Protein AF-A0A4Q2UX22-F1 (afdb_monomer)

Secondary structure (DSSP, 8-state):
---SEEEEEE--GGGGTT-HHHHHHHHHHHHHHHHSEETTEEHHHHHHHHHGGGHHHHTTSPPPPTTSPPPHHHHHS-EEEEEE-

Nearest PDB structures (foldseek):
  8bpb-assembly1_A  TM=3.942E-01  e=8.640E+00  Homo sapiens
  9caq-assembly1_F  TM=2.157E-01  e=2.197E+00  Homo sapiens

Structure (mmCIF, N/CA/C/O backbone):
data_AF-A0A4Q2UX22-F1
#
_entry.id   AF-A0A4Q2UX22-F1
#
loop_
_atom_site.group_PDB
_atom_site.id
_atom_site.type_symbol
_atom_site.label_atom_id
_atom_site.label_alt_id
_atom_site.label_comp_id
_atom_site.label_asym_id
_atom_site.label_entity_id
_atom_site.label_seq_id
_atom_site.pdbx_PDB_ins_code
_atom_site.Cartn_x
_atom_site.Cartn_y
_atom_site.Cartn_z
_atom_site.occupancy
_atom_site.B_iso_or_equiv
_atom_site.auth_seq_id
_atom_site.auth_comp_id
_atom_site.auth_asym_id
_atom_site.auth_atom_id
_atom_site.pdbx_PDB_model_num
ATOM 1 N N . MET A 1 1 ? 6.146 11.791 -11.638 1.00 46.53 1 MET A N 1
ATOM 2 C CA . MET A 1 1 ? 6.624 11.022 -12.814 1.00 46.53 1 MET A CA 1
ATOM 3 C C . MET A 1 1 ? 7.376 9.796 -12.312 1.00 46.53 1 MET A C 1
ATOM 5 O O . MET A 1 1 ? 8.243 9.960 -11.464 1.00 46.53 1 MET A O 1
ATOM 9 N N . CYS A 1 2 ? 7.014 8.586 -12.755 1.00 57.78 2 CYS A N 1
ATOM 10 C CA . CYS A 1 2 ? 7.649 7.338 -12.309 1.00 57.78 2 CYS A CA 1
ATOM 11 C C . CYS A 1 2 ? 8.984 7.106 -13.035 1.00 57.78 2 CYS A C 1
ATOM 13 O O . CYS A 1 2 ? 9.071 7.276 -14.248 1.00 57.78 2 CYS A O 1
ATOM 15 N N . ASN A 1 3 ? 10.017 6.679 -12.308 1.00 66.44 3 ASN A N 1
ATOM 16 C CA . ASN A 1 3 ? 11.334 6.360 -12.866 1.00 66.44 3 ASN A CA 1
ATOM 17 C C . ASN A 1 3 ? 11.373 4.920 -13.413 1.00 66.44 3 ASN A C 1
ATOM 19 O O . ASN A 1 3 ? 12.093 4.080 -12.875 1.00 66.44 3 ASN A O 1
ATOM 23 N N . VAL A 1 4 ? 10.615 4.639 -14.482 1.00 78.06 4 VAL A N 1
ATOM 24 C CA . VAL A 1 4 ? 10.605 3.366 -15.256 1.00 78.06 4 VAL A CA 1
ATOM 25 C C . VAL A 1 4 ? 10.057 2.130 -14.528 1.00 78.06 4 VAL A C 1
ATOM 27 O O . VAL A 1 4 ? 9.571 1.205 -15.170 1.00 78.06 4 VAL A O 1
ATOM 30 N N . LYS A 1 5 ? 10.062 2.119 -13.196 1.00 84.06 5 LYS A N 1
ATOM 31 C CA . LYS A 1 5 ? 9.382 1.111 -12.378 1.00 84.06 5 LYS A CA 1
ATOM 32 C C . LYS A 1 5 ? 8.209 1.733 -11.638 1.00 84.06 5 LYS A C 1
ATOM 34 O O . LYS A 1 5 ? 8.294 2.876 -11.175 1.00 84.06 5 LYS A O 1
ATOM 39 N N . ARG A 1 6 ? 7.128 0.970 -11.512 1.00 87.06 6 ARG A N 1
ATOM 40 C CA . ARG A 1 6 ? 5.924 1.342 -10.770 1.00 87.06 6 ARG A CA 1
ATOM 41 C C . ARG A 1 6 ? 5.605 0.274 -9.731 1.00 87.06 6 ARG A C 1
ATOM 43 O O . ARG A 1 6 ? 5.668 -0.916 -10.014 1.00 87.06 6 ARG A O 1
ATOM 50 N N . PHE A 1 7 ? 5.208 0.721 -8.547 1.00 86.94 7 PHE A N 1
ATOM 51 C CA . PHE A 1 7 ? 4.665 -0.130 -7.496 1.00 86.94 7 PHE A CA 1
ATOM 52 C C . PHE A 1 7 ? 3.200 0.237 -7.298 1.00 86.94 7 PHE A C 1
ATOM 54 O O . PHE A 1 7 ? 2.875 1.415 -7.155 1.00 86.94 7 PHE A O 1
ATOM 61 N N . ALA A 1 8 ? 2.324 -0.757 -7.345 1.00 89.94 8 ALA A N 1
ATOM 62 C CA . ALA A 1 8 ? 0.917 -0.618 -7.013 1.00 89.94 8 ALA A CA 1
ATOM 63 C C . ALA A 1 8 ? 0.638 -1.496 -5.795 1.00 89.94 8 ALA A C 1
ATOM 65 O O . ALA A 1 8 ? 0.882 -2.700 -5.834 1.00 89.94 8 ALA A O 1
ATOM 66 N N . ILE A 1 9 ? 0.167 -0.883 -4.715 1.00 90.69 9 ILE A N 1
ATOM 67 C CA . ILE A 1 9 ? -0.220 -1.579 -3.490 1.00 90.69 9 ILE A CA 1
ATOM 68 C C . ILE A 1 9 ? -1.735 -1.458 -3.392 1.00 90.69 9 ILE A C 1
ATOM 70 O O . ILE A 1 9 ? -2.270 -0.350 -3.384 1.00 90.69 9 ILE A O 1
ATOM 74 N N . HIS A 1 10 ? -2.423 -2.591 -3.377 1.00 91.50 10 HIS A N 1
ATOM 75 C CA . HIS A 1 10 ? -3.861 -2.669 -3.191 1.00 91.50 10 HIS A CA 1
ATOM 76 C C . HIS A 1 10 ? -4.160 -2.987 -1.731 1.00 91.50 10 HIS A C 1
ATOM 78 O O . HIS A 1 10 ? -3.649 -3.962 -1.180 1.00 91.50 10 HIS A O 1
ATOM 84 N N . LEU A 1 11 ? -4.993 -2.140 -1.137 1.00 90.56 11 LEU A N 1
ATOM 85 C CA . LEU A 1 11 ? -5.470 -2.247 0.232 1.00 90.56 11 LEU A CA 1
ATOM 86 C C . LEU A 1 11 ? -6.989 -2.167 0.221 1.00 90.56 11 LEU A C 1
ATOM 88 O O . LEU A 1 11 ? -7.562 -1.314 -0.458 1.00 90.56 11 LEU A O 1
ATOM 92 N N . SER A 1 12 ? -7.623 -3.024 1.003 1.00 92.56 12 SER A N 1
ATOM 93 C CA . SER A 1 12 ? -9.045 -2.994 1.307 1.00 92.56 12 SER A CA 1
ATOM 94 C C . SER A 1 12 ? -9.252 -3.365 2.771 1.00 92.56 12 SER A C 1
ATOM 96 O O . SER A 1 12 ? -8.406 -4.006 3.393 1.00 92.56 12 SER A O 1
ATOM 98 N N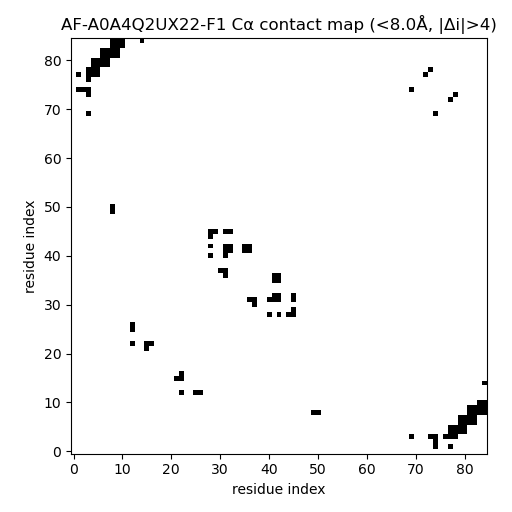 . ALA A 1 13 ? -10.401 -2.999 3.334 1.00 92.06 13 ALA A N 1
ATOM 99 C CA . ALA A 1 13 ? -10.714 -3.349 4.716 1.00 92.06 13 ALA A CA 1
ATOM 100 C C . ALA A 1 13 ? -10.790 -4.873 4.940 1.00 92.06 13 ALA A C 1
ATOM 102 O O . ALA A 1 13 ? -10.531 -5.337 6.051 1.00 92.06 13 ALA A O 1
ATOM 103 N N . ASP A 1 14 ? -11.114 -5.642 3.896 1.00 92.94 14 ASP A N 1
ATOM 104 C CA . ASP A 1 14 ? -11.248 -7.101 3.959 1.00 92.94 14 ASP A CA 1
ATOM 105 C C . ASP A 1 14 ? -9.893 -7.799 4.135 1.00 92.94 14 ASP A C 1
ATOM 107 O O . ASP A 1 14 ? -9.822 -8.852 4.777 1.00 92.94 14 ASP A O 1
ATOM 111 N N . ASN A 1 15 ? -8.811 -7.168 3.664 1.00 89.69 15 ASN A N 1
ATOM 112 C CA . ASN A 1 15 ? -7.439 -7.640 3.865 1.00 89.69 15 ASN A CA 1
ATOM 113 C C . ASN A 1 15 ? -7.057 -7.719 5.352 1.00 89.69 15 ASN A C 1
ATOM 115 O O . ASN A 1 15 ? -6.211 -8.515 5.740 1.00 89.69 15 ASN A O 1
ATOM 119 N N . PHE A 1 16 ? -7.731 -6.942 6.204 1.00 91.94 16 PHE A N 1
ATOM 120 C CA . PHE A 1 16 ? -7.484 -6.883 7.645 1.00 91.94 16 PHE A CA 1
ATOM 121 C C . PHE A 1 16 ? -8.585 -7.568 8.466 1.00 91.94 16 PHE A C 1
ATOM 123 O O . PHE A 1 16 ? -8.731 -7.302 9.657 1.00 91.94 16 PHE A O 1
ATOM 130 N N . SER A 1 17 ? -9.387 -8.440 7.850 1.00 90.56 17 SER A N 1
ATOM 131 C CA . SER A 1 17 ? -10.503 -9.122 8.523 1.00 90.56 17 SER A CA 1
ATOM 132 C C . SER A 1 17 ? -10.078 -9.935 9.755 1.00 90.56 17 SER A C 1
ATOM 134 O O . SER A 1 17 ? -10.849 -10.031 10.709 1.00 90.56 17 SER A O 1
ATOM 136 N N . GLU A 1 18 ? -8.847 -10.449 9.769 1.00 93.81 18 GLU A N 1
ATOM 137 C CA . GLU A 1 18 ? -8.277 -11.220 10.882 1.00 93.81 18 GLU A CA 1
ATOM 138 C C . GLU A 1 18 ? -7.666 -10.354 12.001 1.00 93.81 18 GLU A C 1
ATOM 140 O O . GLU A 1 18 ? -7.377 -10.872 13.078 1.00 93.81 18 GLU A O 1
ATOM 145 N N . SER A 1 19 ? -7.489 -9.042 11.792 1.00 94.38 19 SER A N 1
ATOM 146 C CA . SER A 1 19 ? -6.980 -8.116 12.814 1.00 94.38 19 SER A CA 1
ATOM 147 C C . SER A 1 19 ? -7.844 -6.854 12.893 1.00 94.38 19 SER A C 1
ATOM 149 O O . SER A 1 19 ? -7.664 -5.912 12.112 1.00 94.38 19 SER A O 1
ATOM 151 N N . PRO A 1 20 ? -8.768 -6.796 13.870 1.00 94.44 20 PRO A N 1
ATOM 152 C CA . PRO A 1 20 ? -9.594 -5.619 14.117 1.00 94.44 20 PRO A CA 1
ATOM 153 C C . PRO A 1 20 ? -8.779 -4.339 14.328 1.00 94.44 20 PRO A C 1
ATOM 155 O O . PRO A 1 20 ? -9.199 -3.268 13.892 1.00 94.44 20 PRO A O 1
ATOM 158 N N . GLU A 1 21 ? -7.605 -4.439 14.952 1.00 94.81 21 GLU A 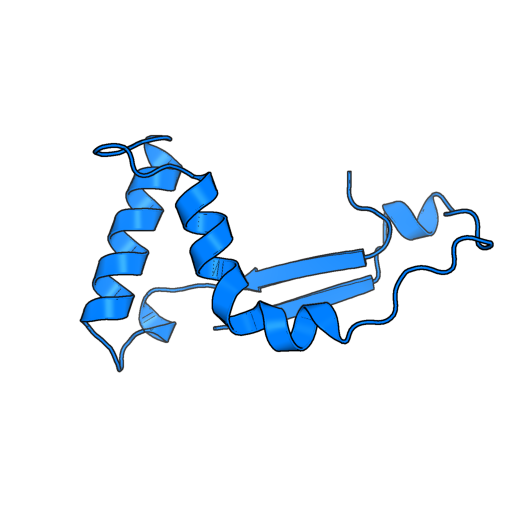N 1
ATOM 159 C CA . GLU A 1 21 ? -6.721 -3.305 15.224 1.00 94.81 21 GLU A CA 1
ATOM 160 C C . GLU A 1 21 ? -6.121 -2.736 13.934 1.00 94.81 21 GLU A C 1
ATOM 162 O O . GLU A 1 21 ? -6.155 -1.521 13.720 1.00 94.81 21 GLU A O 1
ATOM 167 N N . LEU A 1 22 ? -5.613 -3.599 13.045 1.00 93.38 22 LEU A N 1
ATOM 168 C CA . LEU A 1 22 ? -5.095 -3.170 11.743 1.00 93.38 22 LEU A CA 1
ATOM 169 C C . LEU A 1 22 ? -6.209 -2.609 10.863 1.00 93.38 22 LEU A C 1
ATOM 171 O O . LEU A 1 22 ? -6.013 -1.585 10.209 1.00 93.38 22 LEU A O 1
ATOM 175 N N . ARG A 1 23 ? -7.397 -3.221 10.899 1.00 95.06 23 ARG A N 1
ATOM 176 C CA . ARG A 1 23 ? -8.567 -2.717 10.177 1.00 95.06 23 ARG A CA 1
ATOM 177 C C . ARG A 1 23 ? -8.974 -1.327 10.659 1.00 95.06 23 ARG A C 1
ATOM 179 O O . ARG A 1 23 ? -9.223 -0.453 9.834 1.00 95.06 23 ARG A O 1
ATOM 186 N N . ALA A 1 24 ? -9.033 -1.109 11.972 1.00 94.25 24 ALA A N 1
ATOM 187 C CA . ALA A 1 24 ? -9.361 0.194 12.544 1.00 94.25 24 ALA A CA 1
ATOM 188 C C . ALA A 1 24 ? -8.324 1.255 12.152 1.00 94.25 24 ALA A C 1
ATOM 190 O O . ALA A 1 24 ? -8.694 2.353 11.738 1.00 94.25 24 ALA A O 1
ATOM 191 N N . ARG A 1 25 ? -7.031 0.907 12.204 1.00 92.81 25 ARG A N 1
ATOM 192 C CA . ARG A 1 25 ? -5.948 1.795 11.766 1.00 92.81 25 ARG A CA 1
ATOM 193 C C . ARG A 1 25 ? -6.049 2.142 10.281 1.00 92.81 25 ARG A C 1
ATOM 195 O O . ARG A 1 25 ? -5.922 3.310 9.933 1.00 92.81 25 ARG A O 1
ATOM 202 N N . TYR A 1 26 ? -6.315 1.161 9.421 1.00 94.06 26 TYR A N 1
ATOM 203 C CA . TYR A 1 26 ? -6.525 1.393 7.991 1.00 94.06 26 TYR A CA 1
ATOM 204 C C . TYR A 1 26 ? -7.677 2.373 7.732 1.00 94.06 26 TYR A C 1
ATOM 206 O O . TYR A 1 26 ? -7.520 3.307 6.954 1.00 94.06 26 TYR A O 1
ATOM 214 N N . LEU A 1 27 ? -8.812 2.200 8.416 1.00 93.69 27 LEU A N 1
ATOM 215 C CA . LEU A 1 27 ? -9.970 3.084 8.261 1.00 93.69 27 LEU A CA 1
ATOM 216 C C . LEU A 1 27 ? -9.684 4.518 8.727 1.00 93.69 27 LEU A C 1
ATOM 218 O O . LEU A 1 27 ? -10.097 5.454 8.050 1.00 93.69 27 LEU A O 1
ATOM 222 N N . LEU A 1 28 ? -8.955 4.697 9.833 1.00 92.25 28 LEU A N 1
ATOM 223 C CA . LEU A 1 28 ? -8.521 6.024 10.283 1.00 92.25 28 LEU A CA 1
ATOM 224 C C . LEU A 1 28 ? -7.628 6.698 9.232 1.00 92.25 28 LEU A C 1
ATOM 226 O O . LEU A 1 28 ? -7.832 7.857 8.890 1.00 92.25 28 LEU A O 1
ATOM 230 N N . LEU A 1 29 ? -6.660 5.961 8.685 1.00 91.69 29 LEU A N 1
ATOM 231 C CA . LEU A 1 29 ? -5.761 6.500 7.668 1.00 91.69 29 LEU A CA 1
ATOM 232 C C . LEU A 1 29 ? -6.490 6.833 6.358 1.00 91.69 29 LEU A C 1
ATOM 234 O O . LEU A 1 29 ? -6.121 7.795 5.696 1.00 91.69 29 LEU A O 1
ATOM 238 N N . LEU A 1 30 ? -7.548 6.098 5.994 1.00 91.88 30 LEU A N 1
ATOM 239 C CA . LEU A 1 30 ? -8.397 6.475 4.858 1.00 91.88 30 LEU A CA 1
ATOM 240 C C . LEU A 1 30 ? -9.083 7.829 5.076 1.00 91.88 30 LEU A C 1
ATOM 242 O O . LEU A 1 30 ? -9.148 8.620 4.141 1.00 91.88 30 LEU A O 1
ATOM 246 N N . GLN A 1 31 ? -9.534 8.121 6.299 1.00 92.50 31 GLN A N 1
ATOM 247 C CA . GLN A 1 31 ? -10.092 9.438 6.626 1.00 92.50 31 GLN A CA 1
ATOM 248 C C . GLN A 1 31 ? -9.029 10.537 6.509 1.00 92.50 31 GLN A C 1
ATOM 250 O O . GLN A 1 31 ? -9.303 11.595 5.954 1.00 92.50 31 GLN A O 1
ATOM 255 N N . 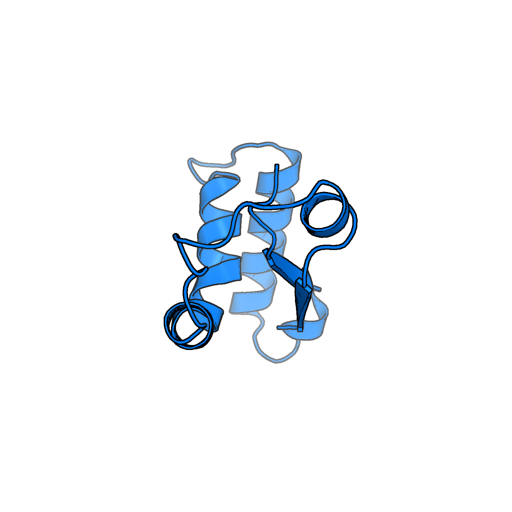VAL A 1 32 ? -7.797 10.272 6.955 1.00 90.56 32 VAL A N 1
ATOM 256 C CA . VAL A 1 32 ? -6.667 11.207 6.799 1.00 90.56 32 VAL A CA 1
ATOM 257 C C . VAL A 1 32 ? -6.375 11.503 5.326 1.00 90.56 32 VAL A C 1
ATOM 259 O O . VAL A 1 32 ? -6.066 12.637 4.982 1.00 90.56 32 VAL A O 1
ATOM 262 N N . VAL A 1 33 ? -6.496 10.516 4.434 1.00 88.69 33 VAL A N 1
ATOM 263 C CA . VAL A 1 33 ? -6.312 10.733 2.987 1.00 88.69 33 VAL A CA 1
ATOM 264 C C . VAL A 1 33 ? -7.366 11.686 2.413 1.00 88.69 33 VAL A C 1
ATOM 266 O O . VAL A 1 33 ? -7.050 12.460 1.511 1.00 88.69 33 VAL A O 1
ATOM 269 N N . GLU A 1 34 ? -8.597 11.646 2.922 1.00 89.38 34 GLU A N 1
ATOM 270 C CA . GLU A 1 34 ? -9.681 12.538 2.491 1.00 89.38 34 GLU A CA 1
ATOM 271 C C . GLU A 1 34 ? -9.540 13.951 3.078 1.00 89.38 34 GLU A C 1
ATOM 273 O O . GLU A 1 34 ? -9.711 14.935 2.358 1.00 89.38 34 GLU A O 1
ATOM 278 N N . GLU A 1 35 ? -9.182 14.051 4.359 1.00 91.25 35 GLU A N 1
ATOM 279 C CA . GLU A 1 35 ? -9.089 15.316 5.105 1.00 91.25 35 GLU A CA 1
ATOM 280 C C . GLU A 1 35 ? -7.684 15.953 5.070 1.00 91.25 35 GLU A C 1
ATOM 282 O O . GLU A 1 35 ? -7.469 17.026 5.629 1.00 91.25 35 GLU A O 1
ATOM 287 N N . PHE A 1 36 ? -6.723 15.314 4.396 1.00 85.75 36 PHE A N 1
ATOM 288 C CA . PHE A 1 36 ? -5.278 15.606 4.359 1.00 85.75 36 PHE A CA 1
ATOM 289 C C . PHE A 1 36 ? -4.535 15.456 5.696 1.00 85.75 36 PHE A C 1
ATOM 291 O O . PHE A 1 36 ? -3.381 15.020 5.706 1.00 85.75 36 PHE A O 1
ATOM 298 N N . GLU A 1 37 ? -5.168 15.804 6.814 1.00 90.31 37 GLU A N 1
ATOM 299 C CA . GLU A 1 37 ? -4.599 15.684 8.152 1.00 90.31 37 GLU A CA 1
ATOM 300 C C . GLU A 1 37 ? -5.700 15.512 9.208 1.00 90.31 37 GLU A C 1
ATOM 302 O O . GLU A 1 37 ? -6.696 16.235 9.204 1.00 90.31 37 GLU A O 1
ATOM 307 N N . ILE A 1 38 ? -5.507 14.584 10.150 1.00 90.06 38 ILE A N 1
ATOM 308 C CA . ILE A 1 38 ? -6.370 14.418 11.331 1.00 90.06 38 ILE A CA 1
ATOM 309 C C . ILE A 1 38 ? -5.480 14.229 12.555 1.00 90.06 38 ILE A C 1
ATOM 311 O O . ILE A 1 38 ? -4.675 13.302 12.594 1.00 90.06 38 ILE A O 1
ATOM 315 N N . ASP A 1 39 ? -5.629 15.089 13.565 1.00 88.12 39 ASP A N 1
ATOM 316 C CA . ASP A 1 39 ? -4.902 15.003 14.842 1.00 88.12 39 ASP A CA 1
ATOM 317 C C . ASP A 1 39 ? -3.368 14.869 14.692 1.00 88.12 39 ASP A C 1
ATOM 319 O O . ASP A 1 39 ? -2.706 14.176 15.467 1.00 88.12 39 ASP A O 1
ATOM 323 N N . GLY A 1 40 ? -2.787 15.534 13.686 1.00 86.88 40 GLY A N 1
ATOM 324 C CA . GLY A 1 40 ? -1.355 15.469 13.379 1.00 86.88 40 GLY A CA 1
ATOM 325 C C . GLY A 1 40 ? -0.910 14.217 12.615 1.00 86.88 40 GLY A C 1
ATOM 326 O O . GLY A 1 40 ? 0.286 14.058 12.383 1.00 86.88 40 GLY A O 1
ATOM 327 N N . VAL A 1 41 ? -1.841 13.339 12.229 1.00 89.56 41 VAL A N 1
ATOM 328 C CA . VAL A 1 41 ? -1.607 12.234 11.290 1.00 89.56 41 VAL A CA 1
ATOM 329 C C . VAL A 1 41 ? -1.857 12.737 9.877 1.00 89.56 41 VAL A C 1
ATOM 331 O O . VAL A 1 41 ? -2.896 13.338 9.609 1.00 89.56 41 VAL A O 1
ATOM 334 N N . THR A 1 42 ? -0.928 12.457 8.974 1.00 93.38 42 THR A N 1
ATOM 335 C CA . THR A 1 42 ? -0.879 13.001 7.613 1.00 93.38 42 THR A CA 1
ATOM 336 C C . THR A 1 42 ? -1.035 11.920 6.544 1.00 93.38 42 THR A C 1
ATOM 338 O O . THR A 1 42 ? -0.948 10.716 6.808 1.00 93.38 42 THR A O 1
ATOM 341 N N . VAL A 1 43 ? -1.246 12.345 5.297 1.00 90.94 43 VAL A N 1
ATOM 342 C CA . VAL A 1 43 ? -1.256 11.439 4.137 1.00 90.94 43 VAL A CA 1
ATOM 343 C C . VAL A 1 43 ? 0.081 10.696 4.005 1.00 90.94 43 VAL A C 1
ATOM 345 O O . VAL A 1 43 ?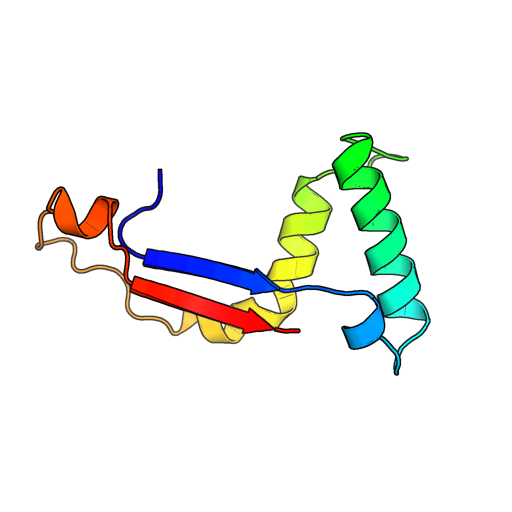 0.115 9.541 3.577 1.00 90.94 43 VAL A O 1
ATOM 348 N N . GLU A 1 44 ? 1.189 11.322 4.390 1.00 92.44 44 GLU A N 1
ATOM 349 C CA . GLU A 1 44 ? 2.514 10.711 4.425 1.00 92.44 44 GLU A CA 1
ATOM 350 C C . GLU A 1 44 ? 2.565 9.521 5.393 1.00 92.44 44 GLU A C 1
ATOM 352 O O . GLU A 1 44 ? 3.079 8.465 5.019 1.00 92.44 44 GLU A O 1
ATOM 357 N N . ASP A 1 45 ? 1.942 9.629 6.571 1.00 92.44 45 ASP A N 1
ATOM 358 C CA . ASP A 1 45 ? 1.859 8.521 7.533 1.00 92.44 45 ASP A CA 1
ATOM 359 C C . ASP A 1 45 ? 1.083 7.321 6.967 1.00 92.44 45 ASP A C 1
ATOM 361 O O . ASP A 1 45 ? 1.417 6.165 7.249 1.00 92.44 45 ASP A O 1
ATOM 365 N N . PHE A 1 46 ? 0.065 7.572 6.133 1.00 90.88 46 PHE A N 1
ATOM 366 C CA . PHE A 1 46 ? -0.628 6.507 5.404 1.00 90.88 46 PHE A CA 1
ATOM 367 C C . PHE A 1 46 ? 0.309 5.797 4.424 1.00 90.88 46 PHE A C 1
ATOM 369 O O . PHE A 1 46 ? 0.337 4.562 4.394 1.00 90.88 46 PHE A O 1
ATOM 376 N N . TRP A 1 47 ? 1.088 6.547 3.640 1.00 89.81 47 TRP A N 1
ATOM 377 C CA . TRP A 1 47 ? 2.023 5.961 2.678 1.00 89.81 47 TRP A CA 1
ATOM 378 C C . TRP A 1 47 ? 3.126 5.157 3.361 1.00 89.81 47 TRP A C 1
ATOM 380 O O . TRP A 1 47 ? 3.418 4.040 2.924 1.00 89.81 47 TRP A O 1
ATOM 390 N N . ASP A 1 48 ? 3.698 5.684 4.441 1.00 92.56 48 ASP A N 1
ATOM 391 C CA . ASP A 1 48 ? 4.730 4.994 5.211 1.00 92.56 48 ASP A CA 1
ATOM 392 C C . ASP A 1 48 ? 4.190 3.693 5.811 1.00 92.56 48 ASP A C 1
ATOM 394 O O . ASP A 1 48 ? 4.811 2.637 5.657 1.00 92.5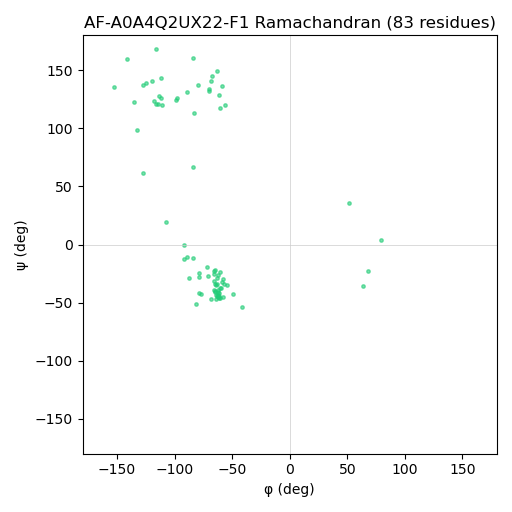6 48 ASP A O 1
ATOM 398 N N . TRP A 1 49 ? 2.991 3.731 6.400 1.00 92.56 49 TRP A N 1
ATOM 399 C CA . TRP A 1 49 ? 2.334 2.544 6.949 1.00 92.56 49 TRP A CA 1
ATOM 400 C C . TRP A 1 49 ? 2.016 1.491 5.877 1.00 92.56 49 TR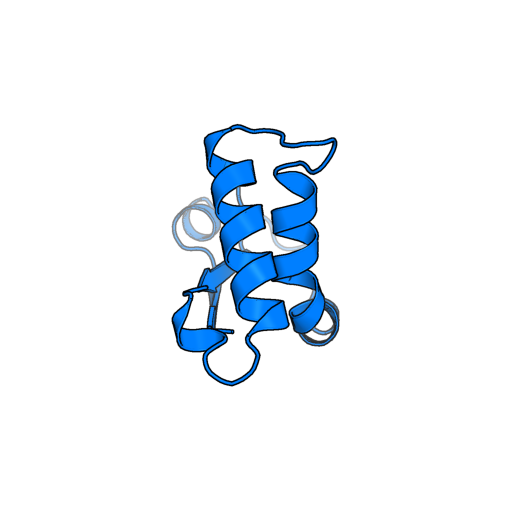P A C 1
ATOM 402 O O . TRP A 1 49 ? 2.286 0.305 6.069 1.00 92.56 49 TRP A O 1
ATOM 412 N N . ALA A 1 50 ? 1.483 1.909 4.726 1.00 91.44 50 ALA A N 1
ATOM 413 C CA . ALA A 1 50 ? 1.137 1.006 3.628 1.00 91.44 50 ALA A CA 1
ATOM 414 C C . ALA A 1 50 ? 2.368 0.312 3.017 1.00 91.44 50 ALA A C 1
ATOM 416 O O . ALA A 1 50 ? 2.286 -0.831 2.560 1.00 91.44 50 ALA A O 1
ATOM 417 N N . VAL A 1 51 ? 3.513 0.999 2.981 1.00 91.75 51 VAL A N 1
ATOM 418 C CA . VAL A 1 51 ? 4.752 0.494 2.370 1.00 91.75 51 VAL A CA 1
ATOM 419 C C . VAL A 1 51 ? 5.597 -0.319 3.350 1.00 91.75 51 VAL A C 1
ATOM 421 O O . VAL A 1 51 ? 6.304 -1.231 2.909 1.00 91.75 51 VAL A O 1
ATOM 424 N N . GLU A 1 52 ? 5.526 -0.036 4.654 1.00 93.25 52 GLU A N 1
ATOM 425 C CA . GLU A 1 52 ? 6.312 -0.690 5.711 1.00 93.25 52 GLU A CA 1
ATOM 426 C C . GLU A 1 52 ? 6.452 -2.221 5.552 1.00 93.25 52 GLU A C 1
ATOM 428 O O . GLU A 1 52 ? 7.594 -2.700 5.487 1.00 93.25 52 GLU A O 1
ATOM 433 N N . PRO A 1 53 ? 5.366 -3.011 5.401 1.00 90.06 53 PRO A N 1
ATOM 434 C CA . PRO A 1 53 ? 5.473 -4.470 5.300 1.00 90.06 53 PRO A CA 1
ATOM 435 C C . PRO A 1 53 ? 6.198 -4.940 4.031 1.00 90.06 53 PRO A C 1
ATOM 437 O O . PRO A 1 53 ? 6.763 -6.035 3.996 1.00 90.06 53 PRO A O 1
ATOM 440 N N . LEU A 1 54 ? 6.226 -4.112 2.985 1.00 90.31 54 LEU A N 1
ATOM 441 C CA . LEU A 1 54 ? 6.857 -4.426 1.706 1.00 90.31 54 LEU A CA 1
ATOM 442 C C . LEU A 1 54 ? 8.317 -3.971 1.637 1.00 90.31 54 LEU A C 1
ATOM 444 O O . LEU A 1 54 ? 9.046 -4.426 0.751 1.00 90.31 54 LEU A O 1
ATOM 448 N N . LEU A 1 55 ? 8.798 -3.141 2.571 1.00 90.19 55 LEU A N 1
ATOM 449 C CA . LEU A 1 55 ? 10.186 -2.659 2.588 1.00 90.19 55 LEU A CA 1
ATOM 450 C C . LEU A 1 55 ? 11.236 -3.776 2.440 1.00 90.19 55 LEU A C 1
ATOM 452 O O . LEU A 1 55 ? 12.181 -3.584 1.667 1.00 90.19 55 LEU A O 1
ATOM 456 N N . PRO A 1 56 ? 11.118 -4.950 3.099 1.00 91.06 56 PRO A N 1
ATOM 457 C CA . PRO A 1 56 ? 12.090 -6.031 2.931 1.00 91.06 56 PRO A CA 1
ATOM 458 C C . PRO A 1 56 ? 12.156 -6.587 1.503 1.00 91.06 56 PRO A C 1
ATOM 460 O O . PRO A 1 56 ? 13.208 -7.076 1.087 1.00 91.06 56 PRO A O 1
ATOM 463 N N . ILE A 1 57 ? 11.048 -6.526 0.760 1.00 88.50 57 ILE A N 1
ATOM 464 C CA . ILE A 1 57 ? 10.954 -6.963 -0.637 1.00 88.50 57 ILE A CA 1
ATOM 465 C C . ILE A 1 57 ? 11.499 -5.861 -1.543 1.00 88.50 57 ILE A C 1
ATOM 467 O O . ILE A 1 57 ? 12.400 -6.109 -2.344 1.00 88.50 57 ILE A O 1
ATOM 471 N N . LEU A 1 58 ? 11.017 -4.629 -1.365 1.00 84.81 58 LEU A N 1
ATOM 472 C CA . LEU A 1 58 ? 11.392 -3.482 -2.193 1.00 84.81 58 LEU A CA 1
ATOM 473 C C . LEU A 1 58 ? 12.899 -3.201 -2.142 1.00 84.81 58 LEU A C 1
ATOM 475 O O . LEU A 1 58 ? 13.504 -2.909 -3.171 1.00 84.81 58 LEU A O 1
ATOM 479 N N . ARG A 1 59 ? 13.533 -3.373 -0.975 1.00 86.94 59 ARG A N 1
ATOM 480 C CA . ARG A 1 59 ? 14.988 -3.209 -0.797 1.00 86.94 59 ARG A CA 1
ATOM 481 C C . ARG A 1 59 ? 15.831 -4.230 -1.564 1.00 86.94 59 ARG A C 1
ATOM 483 O O . ARG A 1 59 ? 17.006 -3.971 -1.801 1.00 86.94 59 ARG A O 1
ATOM 490 N N . LYS A 1 60 ? 15.267 -5.384 -1.929 1.00 88.12 60 LYS A N 1
ATOM 491 C CA . LYS A 1 60 ? 15.969 -6.436 -2.685 1.00 88.12 60 LYS A CA 1
ATOM 492 C C . LYS A 1 60 ? 15.843 -6.263 -4.195 1.00 88.12 60 LYS A C 1
ATOM 494 O O . LYS A 1 60 ? 16.511 -6.979 -4.939 1.00 88.12 60 LYS A O 1
ATOM 499 N N . LEU A 1 61 ? 14.978 -5.362 -4.659 1.00 82.06 61 LEU A N 1
ATOM 500 C CA . LEU A 1 61 ? 14.761 -5.178 -6.085 1.00 82.06 61 LEU A CA 1
ATOM 501 C C . LEU A 1 61 ? 16.001 -4.570 -6.746 1.00 82.06 61 LEU A C 1
ATOM 503 O O . LEU A 1 61 ? 16.629 -3.674 -6.175 1.00 82.06 61 LEU A O 1
ATOM 507 N N . PRO A 1 62 ? 16.348 -5.017 -7.965 1.00 78.12 62 PRO A N 1
ATOM 508 C CA . PRO A 1 62 ? 17.489 -4.474 -8.674 1.00 78.12 62 PRO A CA 1
ATOM 509 C C . PRO A 1 62 ? 17.271 -2.985 -8.927 1.00 78.12 62 PRO A C 1
ATOM 511 O O . PRO A 1 62 ? 16.231 -2.563 -9.461 1.00 78.12 62 PRO A O 1
ATOM 514 N N . THR A 1 63 ? 18.272 -2.196 -8.543 1.00 75.25 63 THR A N 1
ATOM 515 C CA . THR A 1 63 ? 18.329 -0.784 -8.889 1.00 75.25 63 THR A CA 1
ATOM 516 C C . THR A 1 63 ? 18.418 -0.649 -10.401 1.00 75.25 63 THR A C 1
ATOM 518 O O . THR A 1 63 ? 18.917 -1.522 -11.113 1.00 75.25 63 THR A O 1
ATOM 521 N N . ARG A 1 64 ? 17.864 0.447 -10.910 1.00 73.56 64 ARG A N 1
ATOM 522 C CA . ARG A 1 64 ? 17.935 0.758 -12.329 1.00 73.56 64 ARG A CA 1
ATOM 523 C C . ARG A 1 64 ? 19.402 0.857 -12.762 1.00 73.56 64 ARG A C 1
ATOM 525 O O . ARG A 1 64 ? 20.189 1.527 -12.090 1.00 73.56 64 ARG A O 1
ATOM 532 N N . ASP A 1 65 ? 19.730 0.271 -13.912 1.00 76.00 65 ASP A N 1
ATOM 533 C CA . ASP A 1 65 ? 21.012 0.519 -14.563 1.00 76.00 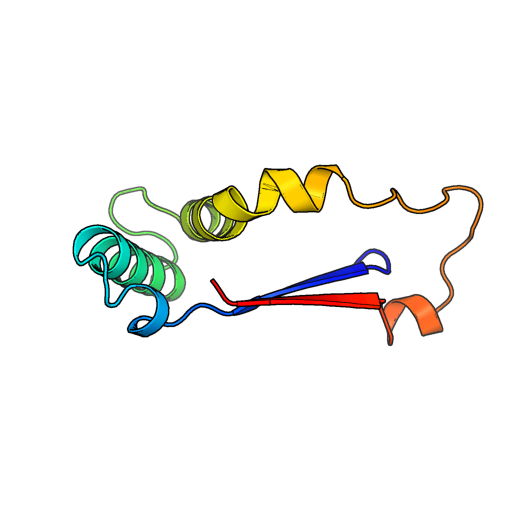65 ASP A CA 1
ATOM 534 C C . ASP A 1 65 ? 21.141 2.015 -14.896 1.00 76.00 65 ASP A C 1
ATOM 536 O O . ASP A 1 65 ? 20.346 2.581 -15.653 1.00 76.00 65 ASP A O 1
ATOM 540 N N . LYS A 1 66 ? 22.134 2.668 -14.286 1.00 72.75 66 LYS A N 1
ATOM 541 C CA . LYS A 1 66 ? 22.399 4.098 -14.478 1.00 72.75 66 LYS A CA 1
ATOM 542 C C . LYS A 1 66 ? 22.980 4.398 -15.861 1.00 72.75 66 LYS A C 1
ATOM 544 O O . LYS A 1 66 ? 22.912 5.547 -16.286 1.00 72.75 66 LYS A O 1
ATOM 549 N N . ALA A 1 67 ? 23.540 3.399 -16.545 1.00 76.88 67 ALA A N 1
ATOM 550 C CA . ALA A 1 67 ? 24.067 3.546 -17.898 1.00 76.88 67 ALA A CA 1
ATOM 551 C C . ALA A 1 67 ? 22.958 3.527 -18.967 1.00 76.88 67 ALA A C 1
ATOM 553 O O . ALA A 1 67 ? 23.130 4.103 -20.040 1.00 76.88 67 ALA A O 1
ATOM 554 N N . ALA A 1 68 ? 21.806 2.916 -18.673 1.00 78.06 68 ALA A N 1
ATOM 555 C CA . ALA A 1 68 ? 20.676 2.844 -19.591 1.00 78.06 68 ALA A CA 1
ATOM 556 C C . ALA A 1 68 ? 19.823 4.125 -19.536 1.00 78.06 68 ALA A C 1
ATOM 558 O O . ALA A 1 68 ? 19.148 4.408 -18.536 1.00 78.06 68 ALA A O 1
ATOM 559 N N . GLN A 1 69 ? 19.810 4.895 -20.629 1.00 82.00 69 GLN A N 1
ATOM 560 C CA . GLN A 1 69 ? 18.926 6.056 -20.764 1.00 82.00 69 GLN A CA 1
ATOM 561 C C . GLN A 1 69 ? 17.462 5.609 -20.905 1.00 82.00 69 GLN A C 1
ATOM 563 O O . GLN A 1 69 ? 17.180 4.712 -21.695 1.00 82.00 69 GLN A O 1
ATOM 568 N N . PRO A 1 70 ? 16.517 6.205 -20.151 1.00 81.25 70 PRO A N 1
ATOM 569 C CA . PRO A 1 70 ? 15.110 5.842 -20.261 1.00 81.25 70 PRO A CA 1
ATOM 570 C C . PRO A 1 70 ? 14.550 6.314 -21.590 1.00 81.25 70 PRO A C 1
ATOM 572 O O . PRO A 1 70 ? 14.718 7.475 -21.962 1.00 81.25 70 PRO A O 1
ATOM 575 N N . THR A 1 71 ? 13.826 5.435 -22.260 1.00 86.56 71 THR A N 1
ATOM 576 C CA . THR A 1 71 ? 13.039 5.789 -23.434 1.00 86.56 71 THR A CA 1
ATOM 577 C C . THR A 1 71 ? 11.676 6.333 -23.016 1.00 86.56 71 THR A C 1
ATOM 579 O O . THR A 1 71 ? 11.191 6.072 -21.915 1.00 86.56 71 THR A O 1
ATOM 582 N N . LEU A 1 72 ? 11.007 7.058 -23.917 1.00 87.12 72 LEU A N 1
ATOM 583 C CA . LEU A 1 72 ? 9.604 7.442 -23.715 1.00 87.12 72 LEU A CA 1
ATOM 584 C C . LEU A 1 72 ? 8.707 6.216 -23.495 1.00 87.12 72 LEU A C 1
ATOM 586 O O . LEU A 1 72 ? 7.775 6.276 -22.699 1.00 87.12 72 LEU A O 1
ATOM 590 N N . ASN A 1 73 ? 9.014 5.094 -24.153 1.00 86.50 73 ASN A N 1
ATOM 591 C CA . ASN A 1 73 ? 8.279 3.852 -23.957 1.00 86.50 73 ASN A CA 1
ATOM 592 C C . ASN A 1 73 ? 8.388 3.341 -22.513 1.00 86.50 73 ASN A C 1
ATOM 594 O O . ASN A 1 73 ? 7.379 2.939 -21.948 1.00 86.50 73 ASN A O 1
ATOM 598 N N . ASP A 1 74 ? 9.566 3.431 -21.892 1.00 83.88 74 ASP A N 1
ATOM 599 C CA . ASP A 1 74 ? 9.773 3.024 -20.494 1.00 83.88 74 ASP A CA 1
ATOM 600 C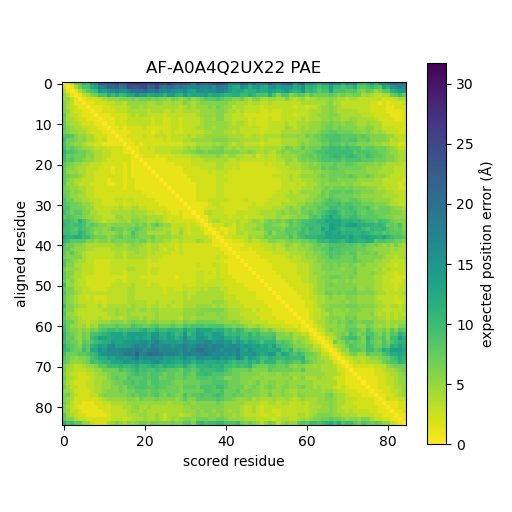 C . ASP A 1 74 ? 8.995 3.905 -19.499 1.00 83.88 74 ASP A C 1
ATOM 602 O O . ASP A 1 74 ? 8.670 3.474 -18.393 1.00 83.88 74 ASP A O 1
ATOM 606 N N . PHE A 1 75 ? 8.692 5.150 -19.880 1.00 83.00 75 PHE A N 1
ATOM 607 C CA . PHE A 1 75 ? 7.852 6.048 -19.084 1.00 83.00 75 PHE A CA 1
ATOM 608 C C . PHE A 1 75 ? 6.361 5.744 -19.225 1.00 83.00 75 PHE A C 1
ATOM 610 O O . PHE A 1 75 ? 5.638 5.797 -18.229 1.00 83.00 75 PHE A O 1
ATOM 617 N N . PHE A 1 76 ? 5.894 5.457 -20.441 1.00 86.25 76 PHE A N 1
ATOM 618 C CA . PHE A 1 76 ? 4.481 5.158 -20.690 1.00 86.25 76 PHE A CA 1
ATOM 619 C C . PHE A 1 76 ? 4.102 3.725 -20.307 1.00 86.25 76 PHE A C 1
ATOM 621 O O . PHE A 1 76 ? 2.961 3.488 -19.919 1.00 86.25 76 PHE A O 1
ATOM 628 N N . ASN A 1 77 ? 5.058 2.797 -20.356 1.00 85.75 77 ASN A N 1
ATOM 629 C CA . ASN A 1 77 ? 4.869 1.375 -20.077 1.00 85.75 77 ASN A CA 1
ATOM 630 C C . ASN A 1 77 ? 5.885 0.879 -19.033 1.00 85.75 77 ASN A C 1
ATOM 632 O O . ASN A 1 77 ? 6.711 0.016 -19.340 1.00 85.75 77 ASN A O 1
ATOM 636 N N . PRO A 1 78 ? 5.868 1.427 -17.804 1.00 87.12 78 PRO A N 1
ATOM 637 C CA . PRO A 1 78 ? 6.814 1.022 -16.780 1.00 87.12 78 PRO A CA 1
ATOM 638 C C . PRO A 1 78 ? 6.554 -0.419 -16.336 1.00 87.12 78 PRO A C 1
ATOM 640 O O . PRO A 1 78 ? 5.404 -0.850 -16.187 1.00 87.12 78 PRO A O 1
ATOM 6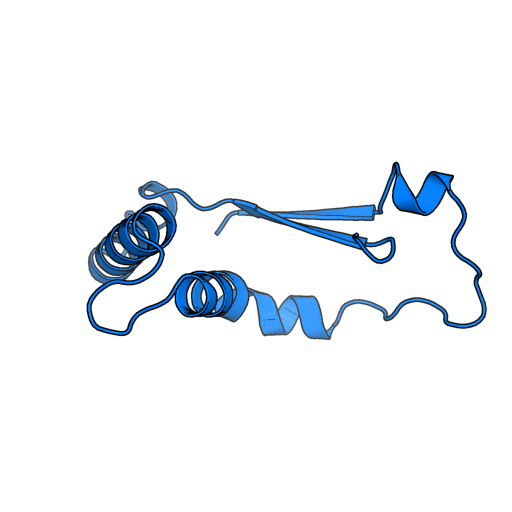43 N N . GLU A 1 79 ? 7.631 -1.139 -16.025 1.00 86.00 79 GLU A N 1
ATOM 644 C CA . GLU A 1 79 ? 7.533 -2.418 -15.325 1.00 86.00 79 GLU A CA 1
ATOM 645 C C . GLU A 1 79 ? 6.781 -2.192 -14.005 1.00 86.00 79 GLU A C 1
ATOM 647 O O . GLU A 1 79 ? 7.188 -1.373 -13.172 1.00 86.00 79 GLU A O 1
ATOM 652 N N . THR A 1 80 ? 5.645 -2.872 -13.843 1.00 88.56 80 THR A N 1
ATOM 653 C CA . THR A 1 80 ? 4.720 -2.630 -12.735 1.00 88.56 80 THR A CA 1
ATOM 654 C C . THR A 1 80 ? 4.651 -3.846 -11.824 1.00 88.56 80 THR A C 1
ATOM 656 O O . THR A 1 80 ? 4.268 -4.933 -12.248 1.00 88.56 80 THR A O 1
ATOM 659 N N . PHE A 1 81 ? 4.985 -3.641 -10.554 1.00 87.44 81 PHE A N 1
ATOM 660 C CA . PHE A 1 81 ? 4.869 -4.636 -9.496 1.00 87.44 81 PHE A CA 1
ATOM 661 C C . PHE A 1 81 ? 3.588 -4.367 -8.713 1.00 87.44 81 PHE A C 1
ATOM 663 O O . PHE A 1 81 ? 3.395 -3.259 -8.208 1.00 87.44 81 PHE A O 1
ATOM 670 N N . VAL A 1 82 ? 2.721 -5.371 -8.621 1.00 90.38 82 VAL A N 1
ATOM 671 C CA . VAL A 1 82 ? 1.427 -5.266 -7.941 1.00 90.38 82 VAL A CA 1
ATOM 672 C C . VAL A 1 82 ? 1.457 -6.122 -6.681 1.00 90.38 82 VAL A C 1
ATOM 674 O O . VAL A 1 82 ? 1.748 -7.314 -6.753 1.00 90.38 82 VAL A O 1
ATOM 677 N N . TYR A 1 83 ? 1.141 -5.514 -5.543 1.00 88.94 83 TYR A N 1
ATOM 678 C CA . TYR A 1 83 ? 1.022 -6.174 -4.248 1.00 88.94 83 TYR A CA 1
ATOM 679 C C . TYR A 1 83 ? -0.393 -5.987 -3.716 1.00 88.94 83 TYR A C 1
ATOM 681 O O . TYR A 1 83 ? -0.977 -4.920 -3.867 1.00 88.94 83 TYR A O 1
ATOM 689 N N . THR A 1 84 ? -0.941 -7.025 -3.099 1.00 89.19 84 THR A N 1
ATOM 690 C CA . THR A 1 84 ? -2.171 -6.947 -2.303 1.00 89.19 84 THR A CA 1
ATOM 691 C C . THR A 1 84 ? -1.774 -7.339 -0.893 1.00 89.19 84 THR A C 1
ATOM 693 O O . THR A 1 84 ? -1.136 -8.385 -0.736 1.00 89.19 84 THR A O 1
ATOM 696 N N . LEU A 1 85 ? -2.035 -6.463 0.076 1.00 79.50 85 LEU A N 1
ATOM 697 C CA . LEU A 1 85 ? -1.796 -6.775 1.489 1.00 79.50 85 LEU A CA 1
ATOM 698 C C . LEU A 1 85 ? -2.979 -7.512 2.098 1.00 79.50 85 LEU A C 1
ATOM 700 O O . LEU A 1 85 ? -4.027 -7.562 1.426 1.00 79.50 85 LEU A O 1
#

Sequence (85 aa):
MCNVKRFAIHLSADNFSESPELRARYLLLLQVVEEFEIDGVTVEDFWDWAVEPLLPILRKLPTRDKAAQPTLNDFFNPETFVYTL

Solvent-accessible surface area (backbone atoms only — not comparable to full-atom values): 5217 Å² total; per-residue (Å²): 136,67,84,41,52,43,81,46,78,45,82,58,68,72,62,27,68,92,34,69,67,59,30,51,50,51,55,54,42,53,51,15,58,74,63,49,52,50,99,89,43,37,45,63,55,40,53,52,60,72,43,55,86,46,45,78,57,60,73,68,52,83,74,79,64,85,86,60,78,83,50,74,62,36,58,78,61,38,58,70,49,79,46,71,96

Radius of gyration: 15.98 Å; Cα contacts (8 Å, |Δi|>4): 66; chains: 1; bounding box: 35×27×39 Å

Foldseek 3Di:
DDPLEAEAEDEDLVLCVVPPVVSVVLVVLVVCVVVQDDPNDGVVNVVCVSCVVCVVVVVPDDDDDPVDDDDPCSVVPGHYDYHYD

Organism: NCBI:txid451672

Mean predicted aligned error: 5.4 Å

pLDDT: mean 87.21, std 7.9, range [46.53, 95.06]